Protein AF-A0A833GSM9-F1 (afdb_monomer)

Structure (mmCIF, N/CA/C/O backbone):
data_AF-A0A833GSM9-F1
#
_entry.id   AF-A0A833GSM9-F1
#
loop_
_atom_site.group_PDB
_atom_site.id
_atom_site.type_symbol
_atom_site.label_atom_id
_atom_site.label_alt_id
_atom_site.label_comp_id
_atom_site.label_asym_id
_atom_site.label_entity_id
_atom_site.label_seq_id
_atom_site.pdbx_PDB_ins_code
_atom_site.Cartn_x
_atom_site.Cartn_y
_atom_site.Cartn_z
_atom_site.occupancy
_atom_site.B_iso_or_equiv
_atom_site.auth_seq_id
_atom_site.auth_comp_id
_atom_site.auth_asym_id
_atom_site.auth_atom_id
_atom_site.pdbx_PDB_model_num
ATOM 1 N N . MET A 1 1 ? 11.371 2.234 -32.186 1.00 39.41 1 MET A N 1
ATOM 2 C CA . MET A 1 1 ? 12.243 1.581 -31.189 1.00 39.41 1 MET A CA 1
ATOM 3 C C . MET A 1 1 ? 11.607 1.834 -29.836 1.00 39.41 1 MET A C 1
ATOM 5 O O . MET A 1 1 ? 11.650 2.964 -29.373 1.00 39.41 1 MET A O 1
ATOM 9 N N . SER A 1 2 ? 10.879 0.864 -29.284 1.00 57.94 2 SER A N 1
ATOM 10 C CA . SER A 1 2 ? 10.221 1.044 -27.987 1.00 57.94 2 SER A CA 1
ATOM 11 C C . SER A 1 2 ? 11.317 1.177 -26.927 1.00 57.94 2 SER A C 1
ATOM 13 O O . SER A 1 2 ? 12.139 0.259 -26.841 1.00 57.94 2 SER A O 1
ATOM 15 N N . PRO A 1 3 ? 11.405 2.292 -26.179 1.00 63.19 3 PRO A N 1
ATOM 16 C CA . PRO A 1 3 ? 12.368 2.394 -25.092 1.00 63.19 3 PRO A CA 1
ATOM 17 C C . PRO A 1 3 ? 12.082 1.232 -24.142 1.00 63.19 3 PRO A C 1
ATOM 19 O O . PRO A 1 3 ? 10.966 1.089 -23.644 1.00 63.19 3 PRO A O 1
ATOM 22 N N . ARG A 1 4 ? 13.053 0.326 -23.984 1.00 70.19 4 ARG A N 1
ATOM 23 C CA . ARG A 1 4 ? 12.919 -0.792 -23.053 1.00 70.19 4 ARG A CA 1
ATOM 24 C C . ARG A 1 4 ? 12.828 -0.178 -21.663 1.00 70.19 4 ARG A C 1
ATOM 26 O O . ARG A 1 4 ? 13.813 0.367 -21.177 1.00 70.19 4 ARG A O 1
ATOM 33 N N . LEU A 1 5 ? 11.632 -0.208 -21.083 1.00 77.75 5 LEU A N 1
ATOM 34 C CA . LEU A 1 5 ? 11.405 0.229 -19.713 1.00 77.75 5 LEU A CA 1
ATOM 35 C C . LEU A 1 5 ? 12.348 -0.569 -18.814 1.00 77.75 5 LEU A C 1
ATOM 37 O O . LEU A 1 5 ? 12.304 -1.800 -18.805 1.00 77.75 5 LEU A O 1
ATOM 41 N N . THR A 1 6 ? 13.238 0.137 -18.121 1.00 87.19 6 THR A N 1
ATOM 42 C CA . THR A 1 6 ? 14.130 -0.482 -17.141 1.00 87.19 6 THR A CA 1
ATOM 43 C C . THR A 1 6 ? 13.304 -1.008 -15.972 1.00 87.19 6 THR A C 1
ATOM 45 O O . THR A 1 6 ? 12.191 -0.536 -15.727 1.00 87.19 6 THR A O 1
ATOM 48 N N . GLU A 1 7 ? 13.843 -1.971 -15.225 1.00 90.81 7 GLU A N 1
ATOM 49 C CA . GLU A 1 7 ? 13.190 -2.473 -14.008 1.00 90.81 7 GLU A CA 1
ATOM 50 C C . GLU A 1 7 ? 12.901 -1.346 -13.015 1.00 90.81 7 GLU A C 1
ATOM 52 O O . GLU A 1 7 ? 11.815 -1.288 -12.448 1.00 90.81 7 GLU A O 1
ATOM 57 N N . GLU A 1 8 ? 13.825 -0.393 -12.889 1.00 88.75 8 GLU A N 1
ATOM 58 C CA . GLU A 1 8 ? 13.633 0.815 -12.091 1.00 88.75 8 GLU A CA 1
ATOM 59 C C . GLU A 1 8 ? 12.439 1.644 -12.588 1.00 88.75 8 GLU A C 1
ATOM 61 O O . GLU A 1 8 ? 11.587 2.053 -11.803 1.00 88.75 8 GLU A O 1
ATOM 66 N N . THR A 1 9 ? 12.315 1.848 -13.902 1.00 89.81 9 THR A N 1
ATOM 67 C CA . THR A 1 9 ? 11.186 2.608 -14.456 1.00 89.81 9 THR A CA 1
ATOM 68 C C . THR A 1 9 ? 9.863 1.877 -14.214 1.00 89.81 9 THR A C 1
ATOM 70 O O . THR A 1 9 ? 8.861 2.501 -13.871 1.00 89.81 9 THR A O 1
ATOM 73 N N . LEU A 1 10 ? 9.848 0.547 -14.340 1.00 88.12 10 LEU A N 1
ATOM 74 C CA . LEU A 1 10 ? 8.676 -0.274 -14.022 1.00 88.12 10 LEU A CA 1
ATOM 75 C C . LEU A 1 10 ? 8.317 -0.211 -12.535 1.00 88.12 10 LEU A C 1
ATOM 77 O O . LEU A 1 10 ? 7.131 -0.151 -12.206 1.00 88.12 10 LEU A 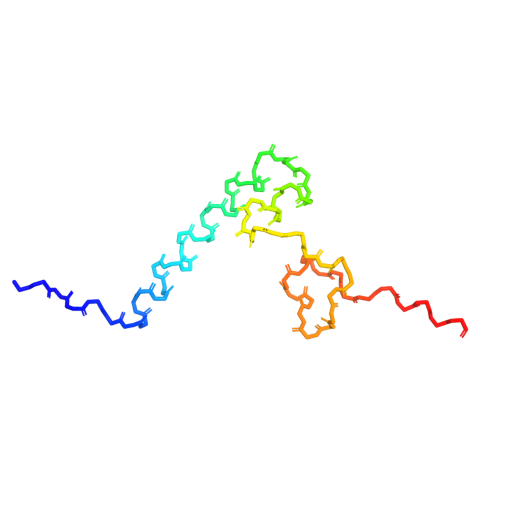O 1
ATOM 81 N N . PHE A 1 11 ? 9.315 -0.200 -11.649 1.00 91.50 11 PHE A N 1
ATOM 82 C CA . PHE A 1 11 ? 9.115 -0.018 -10.215 1.00 91.50 11 PHE A CA 1
ATOM 83 C C . PHE A 1 11 ? 8.432 1.322 -9.928 1.00 91.50 11 PHE A C 1
ATOM 85 O O . PHE A 1 11 ? 7.374 1.339 -9.299 1.00 91.50 11 PHE A O 1
ATOM 92 N N . TRP A 1 12 ? 8.963 2.424 -10.460 1.00 91.12 12 TRP A N 1
ATOM 93 C CA . TRP A 1 12 ? 8.387 3.752 -10.244 1.00 91.12 12 TRP A CA 1
ATOM 94 C C . TRP A 1 12 ? 6.978 3.893 -10.823 1.00 91.12 12 TRP A C 1
ATOM 96 O O . TRP A 1 12 ? 6.112 4.476 -10.173 1.00 91.12 12 TRP A O 1
ATOM 106 N N . ILE A 1 13 ? 6.707 3.314 -11.998 1.00 89.94 13 ILE A N 1
ATOM 107 C CA . ILE A 1 13 ? 5.357 3.301 -12.586 1.00 89.94 13 ILE A CA 1
ATOM 108 C C . ILE A 1 13 ? 4.371 2.571 -11.667 1.00 89.94 13 ILE A C 1
ATOM 110 O O . ILE A 1 13 ? 3.275 3.073 -11.413 1.00 89.94 13 ILE A O 1
ATOM 114 N N . ARG A 1 14 ? 4.753 1.399 -11.148 1.00 90.56 14 ARG A N 1
ATOM 115 C CA . ARG A 1 14 ? 3.908 0.626 -10.225 1.00 90.56 14 ARG A CA 1
ATOM 116 C C . ARG A 1 14 ? 3.688 1.373 -8.914 1.00 90.56 14 ARG A C 1
ATOM 118 O O . ARG A 1 14 ? 2.559 1.413 -8.437 1.00 90.56 14 ARG A O 1
ATOM 125 N N . LEU A 1 15 ? 4.730 2.004 -8.373 1.00 91.25 15 LEU A N 1
ATOM 126 C CA . LEU A 1 15 ? 4.629 2.806 -7.157 1.00 91.25 15 LEU A CA 1
ATOM 127 C C . LEU A 1 15 ? 3.691 4.004 -7.346 1.00 91.25 15 LEU A C 1
ATOM 129 O O . LEU A 1 15 ? 2.845 4.255 -6.493 1.00 91.25 15 LEU A O 1
ATOM 133 N N . ALA A 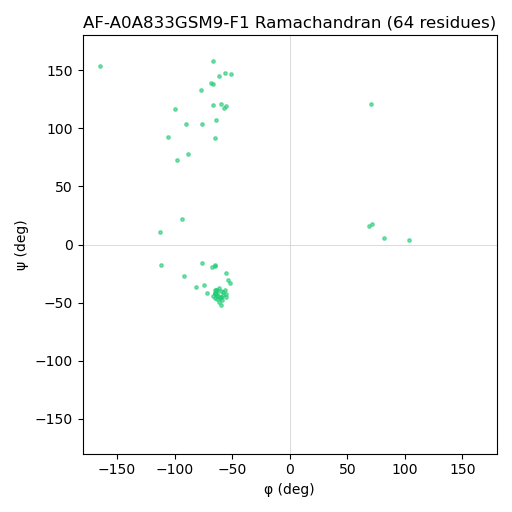1 16 ? 3.797 4.712 -8.472 1.00 90.31 16 ALA A N 1
ATOM 134 C CA . ALA A 1 16 ? 2.922 5.839 -8.782 1.00 90.31 16 ALA A CA 1
ATOM 135 C C . ALA A 1 16 ? 1.455 5.404 -8.930 1.00 90.31 16 ALA A C 1
ATOM 137 O O . ALA A 1 16 ? 0.556 6.068 -8.415 1.00 90.31 16 ALA A O 1
ATOM 138 N N . ALA A 1 17 ? 1.211 4.269 -9.594 1.00 89.94 17 ALA A N 1
ATOM 139 C CA . ALA A 1 17 ? -0.128 3.699 -9.718 1.00 89.94 17 ALA A CA 1
ATOM 140 C C . ALA A 1 17 ? -0.713 3.307 -8.351 1.00 89.94 17 ALA A C 1
ATOM 142 O O . ALA A 1 17 ? -1.864 3.632 -8.063 1.00 89.94 17 ALA A O 1
ATOM 143 N N . PHE A 1 18 ? 0.092 2.669 -7.495 1.00 90.06 18 PHE A N 1
ATOM 144 C CA . PHE A 1 18 ? -0.302 2.321 -6.132 1.00 90.06 18 PHE A CA 1
ATOM 145 C C . PHE A 1 18 ? -0.627 3.569 -5.302 1.00 90.06 18 PHE A C 1
ATOM 147 O O . PHE A 1 18 ? -1.708 3.654 -4.732 1.00 90.06 18 PHE A O 1
ATOM 154 N N . ALA A 1 19 ? 0.250 4.578 -5.299 1.00 89.81 19 ALA A N 1
ATOM 155 C CA . ALA A 1 19 ? 0.041 5.817 -4.548 1.00 89.81 19 ALA A CA 1
ATOM 156 C C . ALA A 1 19 ? -1.259 6.532 -4.952 1.00 89.81 19 ALA A C 1
ATOM 158 O O . ALA A 1 19 ? -2.004 7.002 -4.092 1.00 89.81 19 ALA A O 1
ATOM 159 N N . ARG A 1 20 ? -1.565 6.563 -6.255 1.00 90.75 20 ARG A N 1
ATOM 160 C CA . ARG A 1 20 ? -2.808 7.145 -6.772 1.00 90.75 20 ARG A CA 1
ATOM 161 C C . ARG A 1 20 ? -4.049 6.383 -6.309 1.00 90.75 20 ARG A C 1
ATOM 163 O O . ARG A 1 20 ? -5.054 7.011 -5.983 1.00 90.75 20 ARG A O 1
ATOM 170 N N . LEU A 1 21 ? -3.997 5.054 -6.305 1.00 87.38 21 LEU A N 1
ATOM 171 C CA . LEU A 1 21 ? -5.103 4.232 -5.822 1.00 87.38 21 LEU A CA 1
ATOM 172 C C . LEU A 1 21 ? -5.318 4.446 -4.319 1.00 87.38 21 LEU A C 1
ATOM 174 O O . LEU A 1 21 ? -6.446 4.686 -3.90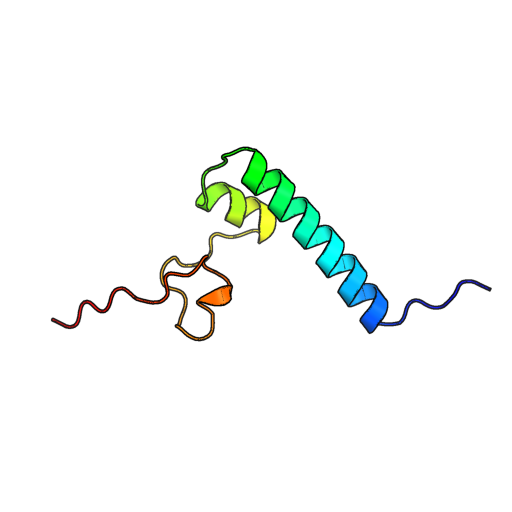0 1.00 87.38 21 LEU A O 1
ATOM 178 N N . SER A 1 22 ? -4.242 4.445 -3.529 1.00 86.00 22 SER A N 1
ATOM 179 C CA . SER A 1 22 ? -4.307 4.717 -2.091 1.00 86.00 22 SER A CA 1
ATOM 180 C C . SER A 1 22 ? -4.918 6.086 -1.796 1.00 86.00 22 SER A C 1
ATOM 182 O O . SER A 1 22 ? -5.790 6.188 -0.941 1.00 86.00 22 SER A O 1
ATOM 184 N N . GLU A 1 23 ? -4.532 7.129 -2.537 1.00 88.12 23 GLU A N 1
ATOM 185 C CA . GLU A 1 23 ? -5.131 8.465 -2.417 1.00 88.12 23 GLU A CA 1
ATOM 186 C C . GLU A 1 23 ? -6.643 8.435 -2.686 1.00 88.12 23 GLU A C 1
ATOM 188 O O . GLU A 1 23 ? -7.422 8.949 -1.886 1.00 88.12 23 GLU A O 1
ATOM 193 N N . GLN A 1 24 ? -7.076 7.788 -3.773 1.00 87.88 24 GLN A N 1
ATOM 194 C CA . GLN A 1 24 ? -8.500 7.668 -4.100 1.00 87.88 24 GLN A CA 1
ATOM 195 C C . GLN A 1 24 ? -9.284 6.963 -2.994 1.00 87.88 24 GLN A C 1
ATOM 197 O O . GLN A 1 24 ? -10.352 7.440 -2.614 1.00 87.88 24 GLN A O 1
ATOM 202 N N . VAL A 1 25 ? -8.744 5.863 -2.469 1.00 86.50 25 VAL A N 1
ATOM 203 C CA . VAL A 1 25 ? -9.359 5.098 -1.380 1.00 86.50 25 VAL A CA 1
ATOM 204 C C . VAL A 1 25 ? -9.454 5.950 -0.113 1.00 86.50 25 VAL A C 1
ATOM 206 O O . VAL A 1 25 ? -10.538 6.057 0.459 1.00 86.50 25 VAL A O 1
ATOM 209 N N . LEU A 1 26 ? -8.379 6.641 0.276 1.00 80.56 26 LEU A N 1
ATOM 210 C CA . LEU A 1 26 ? -8.371 7.522 1.449 1.00 80.56 26 LEU A CA 1
ATOM 211 C C . LEU A 1 26 ? -9.369 8.683 1.314 1.00 80.56 26 LEU A C 1
ATOM 213 O O . LEU A 1 26 ? -10.043 9.033 2.282 1.00 80.56 26 LEU A O 1
ATOM 217 N N . CYS A 1 27 ? -9.530 9.247 0.113 1.00 87.44 27 CYS A N 1
ATOM 218 C CA . CYS A 1 27 ? -10.511 10.305 -0.147 1.00 87.44 27 CYS A CA 1
ATOM 219 C C . CYS A 1 27 ? -11.972 9.840 -0.042 1.00 87.44 27 CYS A C 1
ATOM 221 O O . CYS A 1 27 ? -12.855 10.683 0.110 1.00 87.44 27 CYS A O 1
ATOM 223 N N . THR A 1 28 ? -12.253 8.536 -0.125 1.00 87.56 28 THR A N 1
ATOM 224 C CA . THR A 1 28 ? -13.630 8.026 0.010 1.00 87.56 28 THR A CA 1
ATOM 225 C C . THR A 1 28 ? -14.130 7.997 1.455 1.00 87.56 28 THR A C 1
ATOM 227 O O . THR A 1 28 ? -15.335 7.881 1.672 1.00 87.56 28 THR A O 1
ATOM 230 N N . GLY A 1 29 ? -13.230 8.104 2.441 1.00 83.75 29 GLY A N 1
ATOM 231 C CA . GLY A 1 29 ? -13.570 7.918 3.854 1.00 83.75 29 GLY A CA 1
ATOM 232 C C . GLY A 1 29 ? -13.874 6.463 4.228 1.00 83.75 29 GLY A C 1
ATOM 233 O O . GLY A 1 29 ? -14.503 6.227 5.258 1.00 83.75 29 GLY A O 1
ATOM 234 N N . ALA A 1 30 ? -13.463 5.497 3.396 1.00 80.62 30 ALA A N 1
ATOM 235 C CA . ALA A 1 30 ? -13.551 4.075 3.708 1.00 80.62 30 ALA A CA 1
ATOM 236 C C . ALA A 1 30 ? -12.825 3.750 5.023 1.00 80.62 30 ALA A C 1
ATOM 238 O O . ALA A 1 30 ? -11.821 4.379 5.371 1.00 80.62 30 ALA A O 1
ATOM 239 N N . HIS A 1 31 ? -13.339 2.758 5.751 1.00 82.25 31 HIS A N 1
ATOM 240 C CA . HIS A 1 31 ? -12.692 2.275 6.963 1.00 82.25 31 HIS A CA 1
ATOM 241 C C . HIS A 1 31 ? -11.297 1.722 6.630 1.00 82.25 31 HIS A C 1
ATOM 243 O O . HIS A 1 31 ? -11.104 1.138 5.563 1.00 82.25 31 HIS A O 1
ATOM 249 N N . VAL A 1 32 ? -10.332 1.894 7.540 1.00 80.19 32 VAL A N 1
ATOM 250 C CA . VAL A 1 32 ? -8.928 1.495 7.319 1.00 80.19 32 VAL A CA 1
ATOM 251 C C . VAL A 1 32 ? -8.832 0.016 6.943 1.00 80.19 32 VAL A C 1
ATOM 253 O O . VAL A 1 32 ? -8.202 -0.309 5.947 1.00 80.19 32 VAL A O 1
ATOM 256 N N . ASP A 1 33 ? -9.549 -0.855 7.654 1.00 79.44 33 ASP A N 1
ATOM 257 C CA . ASP A 1 33 ? -9.580 -2.292 7.362 1.00 79.44 33 ASP A CA 1
ATOM 258 C C . ASP A 1 33 ? -10.000 -2.625 5.919 1.00 79.44 33 ASP A C 1
ATOM 260 O O . ASP A 1 33 ? -9.406 -3.496 5.284 1.00 79.44 33 ASP A O 1
ATOM 264 N N . ASP A 1 34 ? -11.021 -1.936 5.400 1.00 80.81 34 ASP A N 1
ATOM 265 C CA . ASP A 1 34 ? -11.546 -2.176 4.052 1.00 80.81 34 ASP A CA 1
ATOM 266 C C . ASP A 1 34 ? -10.586 -1.610 2.994 1.00 80.81 34 ASP A C 1
ATOM 268 O O . ASP A 1 34 ? -10.401 -2.190 1.922 1.00 80.81 34 ASP A O 1
ATOM 272 N N . ALA A 1 35 ? -9.935 -0.485 3.309 1.00 82.69 35 ALA A N 1
ATOM 273 C CA . ALA A 1 35 ? -8.896 0.105 2.477 1.00 82.69 35 ALA A CA 1
ATOM 274 C C . ALA A 1 35 ? -7.661 -0.804 2.383 1.00 82.69 35 ALA A C 1
ATOM 276 O O . ALA A 1 35 ? -7.116 -0.986 1.295 1.00 82.69 35 ALA A O 1
ATOM 277 N N . GLU A 1 36 ? -7.234 -1.400 3.494 1.00 83.25 36 GLU A N 1
ATOM 278 C CA . GLU A 1 36 ? -6.105 -2.329 3.529 1.00 83.25 36 GLU A CA 1
ATOM 279 C C . GLU A 1 36 ? -6.403 -3.620 2.769 1.00 83.25 36 GLU A C 1
ATOM 281 O O . GLU A 1 36 ? -5.587 -4.063 1.960 1.00 83.25 36 GLU A O 1
ATOM 286 N N . GLU A 1 37 ? -7.595 -4.188 2.957 1.00 83.81 37 GLU A N 1
ATOM 287 C CA . GLU A 1 37 ? -8.028 -5.367 2.210 1.00 83.81 37 GLU A CA 1
ATOM 288 C C . GLU A 1 37 ? -8.041 -5.098 0.696 1.00 83.81 37 GLU A C 1
ATOM 290 O O . GLU A 1 37 ? -7.571 -5.929 -0.081 1.00 83.81 37 GLU A O 1
ATOM 295 N N . LEU A 1 38 ? -8.476 -3.90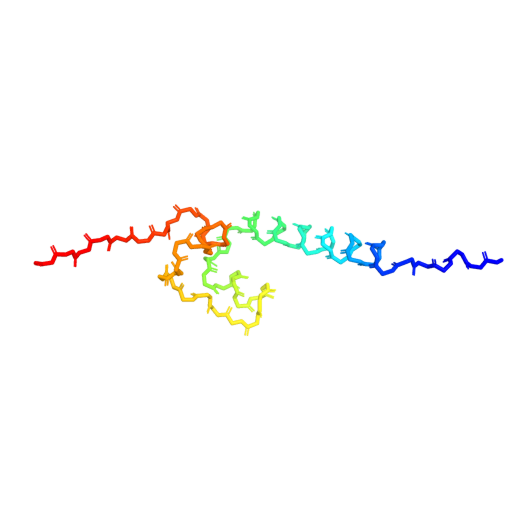8 0.270 1.00 82.19 38 LEU A N 1
ATOM 296 C CA . LEU A 1 38 ? -8.478 -3.510 -1.139 1.00 82.19 38 LEU A CA 1
ATOM 297 C C . LEU A 1 38 ? -7.068 -3.240 -1.700 1.00 82.19 38 LEU A C 1
ATOM 299 O O . LEU A 1 38 ? -6.783 -3.607 -2.841 1.00 82.19 38 LEU A O 1
ATOM 303 N N . LEU A 1 39 ? -6.196 -2.576 -0.935 1.00 83.69 39 LEU A N 1
ATOM 304 C CA . LEU A 1 39 ? -4.864 -2.155 -1.394 1.00 83.69 39 LEU A CA 1
ATOM 305 C C . LEU A 1 39 ? -3.831 -3.279 -1.332 1.00 83.69 39 LEU A C 1
ATOM 307 O O . LEU A 1 39 ? -2.957 -3.364 -2.198 1.00 83.69 39 LEU A O 1
ATOM 311 N N . PHE A 1 40 ? -3.916 -4.128 -0.311 1.00 81.69 40 PHE A N 1
ATOM 312 C CA . PHE A 1 40 ? -2.923 -5.158 -0.031 1.00 81.69 40 PHE A CA 1
ATOM 313 C C . PHE A 1 40 ? -3.456 -6.579 -0.264 1.00 81.69 40 PHE A C 1
ATOM 315 O O . PHE A 1 40 ? -2.649 -7.499 -0.395 1.00 81.69 40 PHE A O 1
ATOM 322 N N . GLY A 1 41 ? -4.779 -6.782 -0.332 1.00 82.44 41 GLY A N 1
ATOM 323 C CA . GLY A 1 41 ? -5.412 -8.109 -0.419 1.00 82.44 41 GLY A CA 1
ATOM 324 C C . GLY A 1 41 ? -5.570 -8.818 0.932 1.00 82.44 41 GLY A C 1
ATOM 325 O O . GLY A 1 41 ? -5.941 -9.989 0.979 1.00 82.44 41 GLY A O 1
ATOM 326 N N . TRP A 1 42 ? -5.234 -8.131 2.021 1.00 76.56 42 TRP A N 1
ATOM 327 C CA . TRP A 1 42 ? -5.255 -8.608 3.401 1.00 76.56 42 TRP A CA 1
ATOM 328 C C . TRP A 1 42 ? -5.165 -7.403 4.338 1.00 76.56 42 TRP A C 1
ATOM 330 O O . TRP A 1 42 ? -4.623 -6.363 3.966 1.00 76.56 42 TRP A O 1
ATOM 340 N N . ARG A 1 43 ? -5.687 -7.550 5.554 1.00 73.88 43 ARG A N 1
ATOM 341 C CA . ARG A 1 43 ? -5.562 -6.529 6.599 1.00 73.88 43 ARG A CA 1
ATOM 342 C C . ARG A 1 43 ? -4.162 -6.588 7.187 1.00 73.88 43 ARG A C 1
ATOM 344 O O . ARG A 1 43 ? -3.676 -7.682 7.503 1.00 73.88 43 ARG A O 1
ATOM 351 N N . LEU A 1 44 ? -3.517 -5.437 7.329 1.00 70.75 44 LEU A N 1
ATOM 352 C CA . LEU A 1 44 ? -2.244 -5.384 8.026 1.00 70.75 44 LEU A CA 1
ATOM 353 C C . LEU A 1 44 ? -2.513 -5.681 9.508 1.00 70.75 44 LEU A C 1
ATOM 355 O O . LEU A 1 44 ? -3.513 -5.235 10.072 1.00 70.75 44 LEU A O 1
ATOM 359 N N . PRO A 1 45 ? -1.657 -6.474 10.168 1.00 66.69 45 PRO A N 1
ATOM 360 C CA . PRO A 1 45 ? -1.761 -6.631 11.609 1.00 66.69 45 PRO A CA 1
ATOM 361 C C . PRO A 1 45 ? -1.594 -5.249 12.250 1.00 66.69 45 PRO A C 1
ATOM 363 O O . PRO A 1 45 ? -0.567 -4.610 12.048 1.00 66.69 45 PRO A O 1
ATOM 366 N N . GLY A 1 46 ? -2.595 -4.789 13.010 1.00 62.88 46 GLY A N 1
ATOM 367 C CA . GLY A 1 46 ? -2.594 -3.448 13.617 1.00 62.88 46 GLY A CA 1
ATOM 368 C C . GLY A 1 46 ? -1.367 -3.157 14.493 1.00 62.88 46 GLY A C 1
ATOM 369 O O . GLY A 1 46 ? -0.958 -2.008 14.613 1.00 62.88 46 GLY A O 1
ATOM 370 N N . ASP A 1 47 ? -0.724 -4.204 15.020 1.00 61.66 47 ASP A N 1
ATOM 371 C CA . ASP A 1 47 ? 0.576 -4.141 15.686 1.00 61.66 47 ASP A CA 1
ATOM 372 C C . ASP A 1 47 ? 1.702 -4.545 14.722 1.00 61.66 47 ASP A C 1
ATOM 374 O O . ASP A 1 47 ? 2.295 -5.626 14.813 1.00 61.66 47 ASP A O 1
ATOM 378 N N . LEU A 1 48 ? 2.009 -3.672 13.762 1.00 58.41 48 LEU A N 1
ATOM 379 C CA . LEU A 1 48 ? 3.212 -3.830 12.952 1.00 58.41 48 LEU A CA 1
ATOM 380 C C . LEU A 1 48 ? 4.460 -3.632 13.834 1.00 58.41 48 LEU A C 1
ATOM 382 O O . 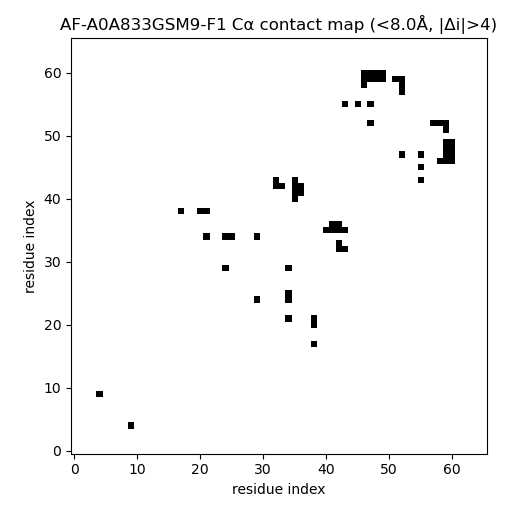LEU A 1 48 ? 4.517 -2.685 14.625 1.00 58.41 48 LEU A O 1
ATOM 386 N N . PRO A 1 49 ? 5.507 -4.468 13.675 1.00 63.25 49 PRO A N 1
ATOM 387 C CA . PRO A 1 49 ? 6.806 -4.210 14.286 1.00 63.25 49 PRO A CA 1
ATOM 388 C C . PRO A 1 49 ? 7.290 -2.787 13.980 1.00 63.25 49 PR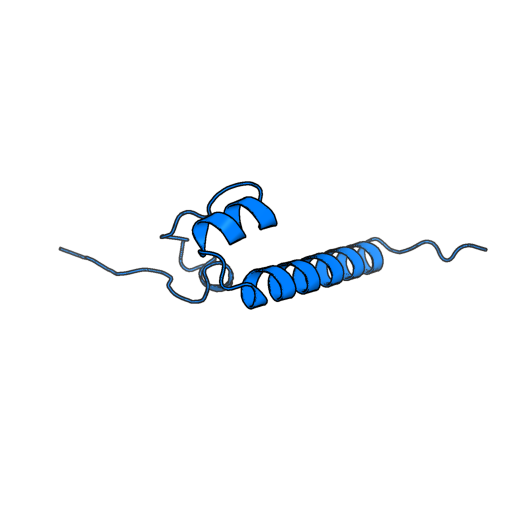O A C 1
ATOM 390 O O . PRO A 1 49 ? 7.062 -2.291 12.881 1.00 63.25 49 PRO A O 1
ATOM 393 N N . ALA A 1 50 ? 8.023 -2.146 14.898 1.00 64.62 50 ALA A N 1
ATOM 394 C CA . ALA A 1 50 ? 8.436 -0.735 14.761 1.00 64.62 50 ALA A CA 1
ATOM 395 C C . ALA A 1 50 ? 9.163 -0.414 13.450 1.00 64.62 50 ALA A C 1
ATOM 397 O O . ALA A 1 50 ? 9.031 0.680 12.913 1.00 64.62 50 ALA A O 1
ATOM 398 N N . GLN A 1 51 ? 9.893 -1.377 12.893 1.00 67.19 51 GLN A N 1
ATOM 399 C CA . GLN A 1 51 ? 10.556 -1.233 11.594 1.00 67.19 51 GLN A CA 1
ATOM 400 C C . GLN A 1 51 ? 9.585 -1.061 10.408 1.00 67.19 51 GLN A C 1
ATOM 402 O O . GLN A 1 51 ? 9.990 -0.591 9.351 1.00 67.19 51 GLN A O 1
ATOM 407 N N . TYR A 1 52 ? 8.311 -1.409 10.590 1.00 60.53 52 TYR A N 1
ATOM 408 C CA . TYR A 1 52 ? 7.225 -1.270 9.621 1.00 60.53 52 TYR A CA 1
ATOM 409 C C . TYR A 1 52 ? 6.172 -0.236 10.057 1.00 60.53 52 TYR A C 1
ATOM 411 O O . TYR A 1 52 ? 5.138 -0.111 9.408 1.00 60.53 52 TYR A O 1
ATOM 419 N N . ALA A 1 53 ? 6.444 0.556 11.106 1.00 61.50 53 ALA A N 1
ATOM 420 C CA . ALA A 1 53 ? 5.578 1.645 11.584 1.00 61.50 53 ALA A CA 1
ATOM 421 C C . ALA A 1 53 ? 5.171 2.626 10.476 1.00 61.50 53 ALA A C 1
ATOM 423 O O . ALA A 1 53 ? 4.074 3.183 10.477 1.00 61.50 53 ALA A O 1
ATOM 424 N N . CYS A 1 54 ? 6.084 2.831 9.524 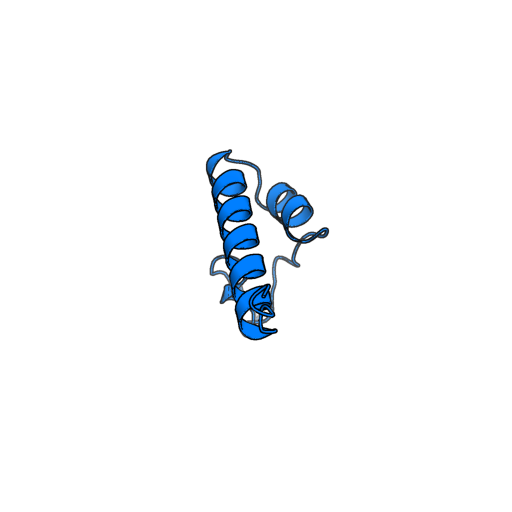1.00 59.38 54 CYS A N 1
ATOM 425 C CA . CYS A 1 54 ? 5.901 3.694 8.366 1.00 59.38 54 CYS A CA 1
ATOM 426 C C . CYS A 1 54 ? 4.810 3.202 7.403 1.00 59.38 54 CYS A C 1
ATOM 428 O O . CYS A 1 54 ? 4.322 4.000 6.608 1.00 59.38 54 CYS A O 1
ATOM 430 N N . LEU A 1 55 ? 4.417 1.925 7.478 1.00 59.22 55 LEU A N 1
ATOM 431 C CA . LEU A 1 55 ? 3.349 1.336 6.668 1.00 59.22 55 LEU A CA 1
ATOM 432 C C . LEU A 1 55 ? 1.977 1.415 7.357 1.00 59.22 55 LEU A C 1
ATOM 434 O O . LEU A 1 55 ? 0.969 1.482 6.667 1.00 59.22 55 LEU A O 1
ATOM 438 N N . GLY A 1 56 ? 1.935 1.451 8.694 1.00 57.81 56 GLY A N 1
ATOM 439 C CA . GLY A 1 56 ? 0.703 1.451 9.499 1.00 57.81 56 GLY A CA 1
ATOM 440 C C . GLY A 1 56 ? 0.176 2.836 9.889 1.00 57.81 56 GLY A C 1
ATOM 441 O O . GLY A 1 56 ? -0.492 2.975 10.907 1.00 57.81 56 GLY A O 1
ATOM 442 N N . GLY A 1 57 ? 0.535 3.898 9.161 1.00 57.56 57 GLY A N 1
ATOM 443 C CA . GLY A 1 57 ? 0.021 5.245 9.453 1.00 57.56 57 GLY A CA 1
ATOM 444 C C . GLY A 1 57 ? 0.528 5.877 10.760 1.00 57.56 57 GLY A C 1
ATOM 445 O O . GLY A 1 57 ? -0.034 6.874 11.206 1.00 57.56 57 GLY A O 1
ATOM 446 N N . GLY A 1 58 ? 1.607 5.351 11.354 1.00 50.53 58 GLY A N 1
ATOM 447 C CA . GLY A 1 58 ? 2.339 6.020 12.436 1.00 50.53 58 GLY A CA 1
ATOM 448 C C . GLY A 1 58 ? 2.103 5.505 13.857 1.00 50.53 58 GLY A C 1
ATOM 449 O O . GLY A 1 58 ? 2.697 6.064 14.778 1.00 50.53 58 GLY A O 1
ATOM 450 N N . ILE A 1 59 ? 1.326 4.439 14.069 1.00 53.66 59 ILE A N 1
ATOM 451 C CA . ILE A 1 59 ? 1.272 3.774 15.381 1.00 53.66 59 ILE A CA 1
ATOM 452 C C . ILE A 1 59 ? 2.034 2.456 15.292 1.00 53.66 59 ILE A C 1
ATOM 454 O O . ILE A 1 59 ? 1.494 1.424 14.918 1.00 53.66 59 ILE A O 1
ATOM 458 N N . ALA A 1 60 ? 3.318 2.504 15.640 1.00 53.75 60 ALA A N 1
ATOM 459 C CA . ALA A 1 60 ? 4.028 1.312 16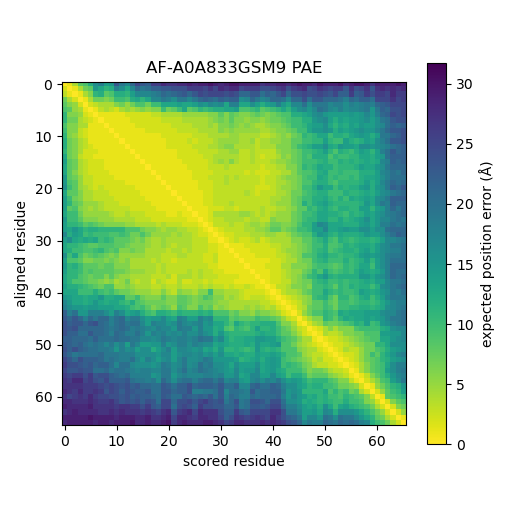.070 1.00 53.75 60 ALA A CA 1
ATOM 460 C C . ALA A 1 60 ? 4.090 1.299 17.591 1.00 53.75 60 ALA A C 1
ATOM 462 O O . ALA A 1 60 ? 4.736 2.155 18.193 1.00 53.75 60 ALA A O 1
ATOM 463 N N . TYR A 1 61 ? 3.447 0.283 18.161 1.00 52.38 61 TYR A N 1
ATOM 464 C CA . TYR A 1 61 ? 3.381 -0.055 19.580 1.00 52.38 61 TYR A CA 1
ATOM 465 C C . TYR A 1 61 ? 2.565 0.884 20.480 1.00 52.38 61 TYR A C 1
ATOM 467 O O . TYR A 1 61 ? 2.935 2.026 20.744 1.00 52.38 61 TYR A O 1
ATOM 475 N N . THR A 1 62 ? 1.550 0.311 21.134 1.00 53.41 62 THR A N 1
ATOM 476 C CA . THR A 1 62 ? 1.252 0.639 22.533 1.00 53.41 62 THR A CA 1
ATOM 477 C C . THR A 1 62 ? 2.042 -0.331 23.412 1.00 53.41 62 THR A C 1
ATOM 479 O O . THR A 1 62 ? 1.684 -1.502 23.529 1.00 53.41 62 THR A O 1
ATOM 482 N N . ASN A 1 63 ? 3.144 0.123 24.012 1.00 46.84 63 ASN A N 1
ATOM 483 C CA . ASN A 1 63 ? 3.838 -0.646 25.047 1.00 46.84 63 ASN A CA 1
ATOM 484 C C . ASN A 1 63 ? 2.919 -0.790 26.274 1.00 46.84 63 ASN A C 1
ATOM 486 O O . ASN A 1 63 ? 2.960 0.050 27.168 1.00 46.84 63 ASN A O 1
ATOM 490 N N . ASN A 1 64 ? 2.129 -1.861 26.353 1.00 47.97 64 ASN A N 1
ATOM 491 C CA . ASN A 1 64 ? 1.647 -2.367 27.637 1.00 47.97 64 ASN A CA 1
ATOM 492 C C . ASN A 1 64 ? 2.689 -3.353 28.173 1.00 47.97 64 ASN A C 1
ATOM 494 O O . ASN A 1 64 ? 2.539 -4.569 28.076 1.00 47.97 64 ASN A O 1
ATOM 498 N N . ALA A 1 65 ? 3.774 -2.801 28.716 1.00 41.22 65 ALA A N 1
ATOM 499 C CA . ALA A 1 65 ? 4.581 -3.522 29.686 1.00 41.22 65 ALA A CA 1
ATOM 500 C C . ALA A 1 65 ? 3.819 -3.479 31.020 1.00 41.22 65 ALA A C 1
ATOM 502 O O . ALA A 1 65 ? 3.730 -2.424 31.649 1.00 41.22 65 ALA A O 1
ATOM 503 N N . ALA A 1 66 ? 3.196 -4.606 31.364 1.00 39.09 66 ALA A N 1
ATOM 504 C CA . ALA A 1 66 ? 2.751 -4.913 32.720 1.00 39.09 66 ALA A CA 1
ATOM 505 C C . ALA A 1 66 ? 3.955 -5.137 33.647 1.00 39.09 66 ALA A C 1
ATOM 507 O O . ALA A 1 66 ? 5.005 -5.598 33.138 1.00 39.09 66 ALA A O 1
#

Solvent-accessible surface area (backbone atoms only — not comparable to full-atom values): 4190 Å² total; per-residue (Å²): 131,82,78,77,76,46,71,66,54,52,50,51,53,51,49,52,53,49,53,53,50,51,52,55,47,61,74,68,68,61,56,68,61,61,46,30,32,72,75,70,73,44,64,72,65,80,75,35,59,68,94,45,13,86,76,60,85,67,55,41,70,84,84,80,80,127

pLDDT: mean 73.9, std 15.43, range [39.09, 91.5]

Secondary structure (DSSP, 8-state):
------HHHHHHHHHHHHHHHHHHHHHTT--HHHHHHHHHSSPPPSS--GGGTTTTTT--------

Radius of gyration: 16.17 Å; Cα contacts (8 Å, |Δ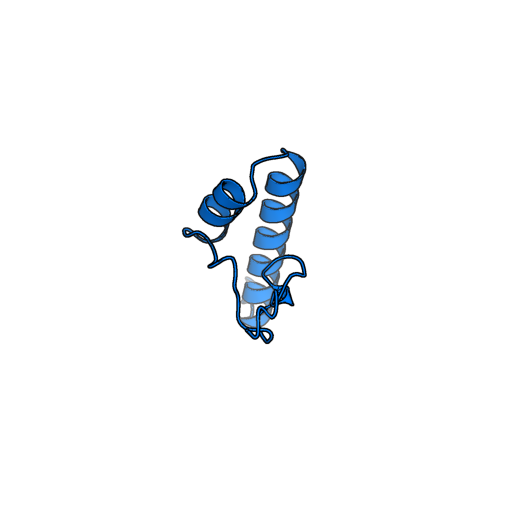i|>4): 35; chains: 1; bounding box: 28×19×64 Å

Foldseek 3Di:
DPPPQDPVNVVVVVVVVLVVLLVVLVVVVDDQQVSCCVSPVHGDDCQDDPVCCVVNVRDHDPPPPD

Sequence (66 aa):
MSPRLTEETLFWIRLAAFARLSEQVLCTGAHVDDAEELLFGWRLPGDLPAQYACLGGGIAYTNNAA

Mean predicted aligned error: 11.07 Å